Protein AF-A0A2E7QM57-F1 (afdb_monomer)

Foldseek 3Di:
DWQAFEDEPVRQGDFFKWKWWDDPRDIDIWTQHPRRITDDDDDFAKTWMWIDDPQWDIDTDIDGDDPPDDHDYHYTYGQAWDWAWPPNDDDPPDDIDTDIDHNDKDWDWDWDDDVDIHTDGTPGIDDPD

Radius of gyration: 19.81 Å; Cα contacts (8 Å, |Δi|>4): 267; chains: 1; bounding box: 44×32×59 Å

Solvent-accessible surface area (backbone atoms only — not comparable to full-atom values): 7620 Å² total; per-residue (Å²): 83,74,52,24,37,32,20,34,84,84,69,46,57,35,48,65,31,43,33,38,41,34,43,98,89,46,75,49,79,42,57,20,35,85,76,3,40,30,62,50,88,71,80,67,44,67,27,47,32,40,39,45,42,94,72,34,45,72,45,76,46,80,44,77,44,51,88,88,52,75,63,40,82,44,74,48,41,58,45,50,84,43,72,49,58,45,58,85,69,76,58,93,94,61,81,65,43,78,51,72,47,47,78,55,73,46,75,45,69,44,68,49,82,68,101,55,82,40,84,73,46,77,75,48,78,49,62,91,120

Nearest PDB structures (foldseek):
  2nsm-assembly1_A  TM=7.996E-01  e=2.571E-05  Homo sapiens
  5aq0-assembly1_A  TM=8.627E-01  e=2.879E-04  Homo sapiens
  1uwy-assembly1_A  TM=7.218E-01  e=3.978E-03  Homo sapiens
  6fwv-assembly2_B  TM=6.885E-01  e=1.137E-02  Bacillus anthracis
  8fia-assembly1_A-2  TM=6.982E-01  e=4.227E-02  Drosophila melanogaster

Secondary structure (DSSP, 8-state):
-EEEEEE-TTS-B-SS-EEEEEETTEEEEEE--TTSEEE----SEEEEEEEE-TTB--EEEEEEE-TTPPPEEEE--BSS-EEEEESS---TT---EEEEE-SS-EEEEEEEESSSEEEEEEEEEE---

pLDDT: mean 94.01, std 5.97, range [53.44, 98.75]

Sequence (129 aa):
MLIGYVSDEKYLALCDVALEFVRGGESVEVRSRATGAVHADLPPGDYSVALQKPGFGPKRVELTVTEGMEPYHFRLLSDSLLGYIWPKWVRAG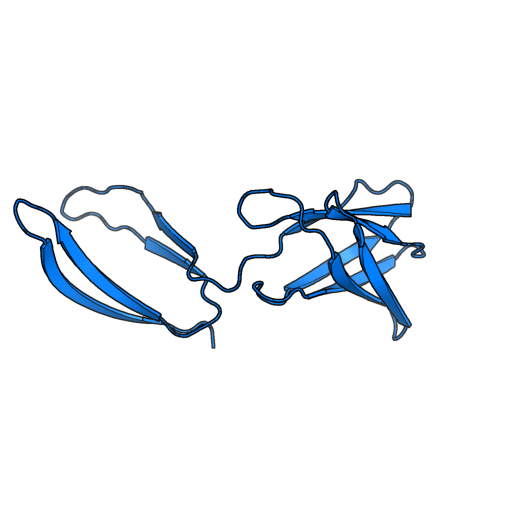ESAEFRLHSATRYKLELFRYGLKREFIRAVGWFDEH

Mean predicted aligned error: 5.42 Å

Structure (mmCIF, N/CA/C/O backbone):
data_AF-A0A2E7QM57-F1
#
_entry.id   AF-A0A2E7QM57-F1
#
loop_
_atom_site.group_PDB
_atom_site.id
_atom_site.type_symbol
_atom_site.label_atom_id
_atom_site.label_alt_id
_atom_site.label_comp_id
_atom_site.label_asym_id
_atom_site.label_entity_id
_atom_site.label_seq_id
_atom_site.pdbx_PDB_ins_code
_atom_site.Cartn_x
_atom_site.Cartn_y
_atom_site.Cartn_z
_atom_site.occupancy
_atom_site.B_iso_or_equiv
_atom_site.auth_seq_id
_atom_site.auth_comp_id
_atom_site.auth_asym_id
_atom_site.auth_atom_id
_atom_site.pdbx_PDB_model_num
ATOM 1 N N . MET A 1 1 ? 16.848 -2.790 -14.438 1.00 92.19 1 MET A N 1
ATOM 2 C CA . MET A 1 1 ? 17.245 -1.861 -13.352 1.00 92.19 1 MET A CA 1
ATOM 3 C C . MET A 1 1 ? 16.448 -2.155 -12.074 1.00 92.19 1 MET A C 1
ATOM 5 O O . MET A 1 1 ? 15.393 -2.769 -12.180 1.00 92.19 1 MET A O 1
ATOM 9 N N . LEU A 1 2 ? 16.941 -1.807 -10.875 1.00 97.00 2 LEU A N 1
ATOM 10 C CA . LEU A 1 2 ? 16.116 -1.799 -9.650 1.00 97.00 2 LEU A CA 1
ATOM 11 C C . LEU A 1 2 ? 15.288 -0.510 -9.650 1.00 97.00 2 LEU A C 1
ATOM 13 O O . LEU A 1 2 ? 15.869 0.566 -9.631 1.00 97.00 2 LEU A O 1
ATOM 17 N N . ILE A 1 3 ? 13.962 -0.626 -9.687 1.00 97.94 3 ILE A N 1
ATOM 18 C CA . ILE A 1 3 ? 13.056 0.533 -9.694 1.00 97.94 3 ILE A CA 1
ATOM 19 C C . ILE A 1 3 ? 12.662 0.925 -8.275 1.00 97.94 3 ILE A C 1
ATOM 21 O O . ILE A 1 3 ? 12.498 2.103 -7.980 1.00 97.94 3 ILE A O 1
ATOM 25 N N . GLY A 1 4 ? 12.486 -0.057 -7.391 1.00 97.94 4 GLY A N 1
ATOM 26 C CA . GLY A 1 4 ? 11.948 0.208 -6.069 1.00 97.94 4 GLY A CA 1
ATOM 27 C C . GLY A 1 4 ? 11.641 -1.033 -5.254 1.00 97.94 4 GLY A C 1
ATOM 28 O O . GLY A 1 4 ? 11.963 -2.157 -5.644 1.00 97.94 4 GLY A O 1
ATOM 29 N N . TYR A 1 5 ? 10.974 -0.807 -4.129 1.00 98.56 5 TYR A N 1
ATOM 30 C CA . TYR A 1 5 ? 10.480 -1.843 -3.228 1.00 98.56 5 TYR A CA 1
ATOM 31 C C . TYR A 1 5 ? 9.011 -1.597 -2.908 1.00 98.56 5 TYR A C 1
ATOM 33 O O . TYR A 1 5 ? 8.609 -0.451 -2.708 1.00 98.56 5 TYR A O 1
ATOM 41 N N . VAL A 1 6 ? 8.223 -2.667 -2.826 1.00 98.56 6 VAL A N 1
ATOM 42 C CA . VAL A 1 6 ? 6.832 -2.607 -2.370 1.00 98.56 6 VAL A CA 1
ATOM 43 C C . VAL A 1 6 ? 6.730 -3.072 -0.923 1.00 98.56 6 VAL A C 1
ATOM 45 O O . VAL A 1 6 ? 7.229 -4.146 -0.580 1.00 98.56 6 VAL A O 1
ATOM 48 N N . SER A 1 7 ? 6.049 -2.290 -0.086 1.00 98.19 7 SER A N 1
ATOM 49 C CA . SER A 1 7 ? 5.710 -2.668 1.285 1.00 98.19 7 SER A CA 1
ATOM 50 C C . SER A 1 7 ? 4.261 -2.361 1.647 1.00 98.19 7 SER A C 1
ATOM 52 O O . SER A 1 7 ? 3.602 -1.542 1.001 1.00 98.19 7 SER A O 1
ATOM 54 N N . ASP A 1 8 ? 3.805 -2.958 2.742 1.00 95.69 8 ASP A N 1
ATOM 55 C CA . ASP A 1 8 ? 2.531 -2.632 3.375 1.00 95.69 8 ASP A CA 1
ATOM 56 C C . ASP A 1 8 ? 2.599 -1.365 4.253 1.00 95.69 8 ASP A C 1
ATOM 58 O O . ASP A 1 8 ? 3.614 -0.651 4.325 1.00 95.69 8 ASP A O 1
ATOM 62 N N . GLU A 1 9 ? 1.504 -1.077 4.958 1.00 92.00 9 GLU A N 1
ATOM 63 C CA . GLU A 1 9 ? 1.412 -0.007 5.948 1.00 92.00 9 GLU A CA 1
ATOM 64 C C . GLU A 1 9 ? 2.406 -0.124 7.119 1.00 92.00 9 GLU A C 1
ATOM 66 O O . GLU A 1 9 ? 2.674 0.889 7.772 1.00 92.00 9 GLU A O 1
ATOM 71 N N . LYS A 1 10 ? 2.959 -1.310 7.379 1.00 92.62 10 LYS A N 1
ATOM 72 C CA . LYS A 1 10 ? 3.912 -1.612 8.458 1.00 92.62 10 LYS A CA 1
ATOM 73 C C . LYS A 1 10 ? 5.355 -1.692 7.960 1.00 92.62 10 LYS A C 1
ATOM 75 O O . LYS A 1 10 ? 6.228 -2.070 8.737 1.00 92.62 10 LYS A O 1
ATOM 80 N N . TYR A 1 11 ? 5.614 -1.297 6.711 1.00 94.88 11 TYR A N 1
ATOM 81 C CA . TYR A 1 11 ? 6.927 -1.389 6.064 1.00 94.88 11 TYR A CA 1
ATOM 82 C C . TYR A 1 11 ? 7.421 -2.833 5.879 1.00 94.88 11 TYR A C 1
ATOM 84 O O . TYR A 1 11 ? 8.619 -3.067 5.722 1.00 94.88 11 TYR A O 1
ATOM 92 N N . LEU A 1 12 ? 6.510 -3.809 5.856 1.00 97.00 12 LEU A N 1
ATOM 93 C CA . LEU A 1 12 ? 6.841 -5.192 5.534 1.00 97.00 12 LEU A CA 1
ATOM 94 C C . LEU A 1 12 ? 6.815 -5.389 4.022 1.00 97.00 12 LEU A C 1
ATOM 96 O O . LEU A 1 12 ? 5.873 -4.973 3.349 1.00 97.00 12 LEU A O 1
ATOM 100 N N . ALA A 1 13 ? 7.860 -6.019 3.490 1.00 98.19 13 ALA A N 1
ATOM 101 C CA . ALA A 1 13 ? 7.994 -6.276 2.065 1.00 98.19 13 ALA A CA 1
ATOM 102 C C . ALA A 1 13 ? 6.841 -7.135 1.524 1.00 98.19 13 ALA A C 1
ATOM 104 O O . ALA A 1 13 ? 6.493 -8.166 2.104 1.00 98.19 13 ALA A O 1
ATOM 105 N N . LEU A 1 14 ? 6.292 -6.738 0.374 1.00 98.56 14 LEU A N 1
ATOM 106 C CA . LEU A 1 14 ? 5.212 -7.459 -0.293 1.00 98.56 14 LEU A CA 1
ATOM 107 C C . LEU A 1 14 ? 5.725 -8.180 -1.538 1.00 98.56 14 LEU A C 1
ATOM 109 O O . LEU A 1 14 ? 6.094 -7.553 -2.529 1.00 98.56 14 LEU A O 1
ATOM 113 N N . CYS A 1 15 ? 5.708 -9.510 -1.487 1.00 98.44 15 CYS A N 1
ATOM 114 C CA . CYS A 1 15 ? 5.992 -10.385 -2.622 1.00 98.44 15 CYS A CA 1
ATOM 115 C C . CYS A 1 15 ? 4.787 -10.479 -3.563 1.00 98.44 15 CYS A C 1
ATOM 117 O O . CYS A 1 15 ? 3.644 -10.458 -3.098 1.00 98.44 15 CYS A O 1
ATOM 119 N N . ASP A 1 16 ? 5.037 -10.658 -4.861 1.00 98.38 16 ASP A N 1
ATOM 120 C CA . ASP A 1 16 ? 4.019 -10.941 -5.875 1.00 98.38 16 ASP A CA 1
ATOM 121 C C . ASP A 1 16 ? 2.895 -9.890 -5.901 1.00 98.38 16 ASP A C 1
ATOM 123 O O . ASP A 1 16 ? 1.700 -10.192 -5.861 1.00 98.38 16 ASP A O 1
ATOM 127 N N . VAL A 1 17 ? 3.297 -8.622 -5.860 1.00 98.69 17 VAL A N 1
ATOM 128 C CA . VAL A 1 17 ? 2.448 -7.481 -6.210 1.00 98.69 17 VAL A CA 1
ATOM 129 C C . VAL A 1 17 ? 2.564 -7.306 -7.714 1.00 98.69 17 VAL A C 1
ATOM 131 O O . VAL A 1 17 ? 3.685 -7.246 -8.215 1.00 98.69 17 VAL A O 1
ATOM 134 N N . ALA A 1 18 ? 1.441 -7.233 -8.423 1.00 98.56 18 ALA A N 1
ATOM 135 C CA . ALA A 1 18 ? 1.425 -6.873 -9.834 1.00 98.56 18 ALA A CA 1
ATOM 136 C C . ALA A 1 18 ? 1.599 -5.357 -9.965 1.00 98.56 18 ALA A C 1
ATOM 138 O O . ALA A 1 18 ? 0.910 -4.593 -9.284 1.00 98.56 18 ALA A O 1
ATOM 139 N N . LEU A 1 19 ? 2.525 -4.935 -10.820 1.00 98.56 19 LEU A N 1
ATOM 140 C CA . LEU A 1 19 ? 2.758 -3.546 -11.176 1.00 98.56 19 LEU A CA 1
ATOM 141 C C . LEU A 1 19 ? 2.625 -3.381 -12.685 1.00 98.56 19 LEU A C 1
ATOM 143 O O . LEU A 1 19 ? 3.122 -4.207 -13.448 1.00 98.56 19 LEU A O 1
ATOM 147 N N . GLU A 1 20 ? 2.008 -2.284 -13.096 1.00 98.31 20 GLU A N 1
ATOM 148 C CA . GLU A 1 20 ? 1.897 -1.887 -14.494 1.00 98.31 20 GLU A CA 1
ATOM 149 C C . GLU A 1 20 ? 2.450 -0.469 -14.652 1.00 98.31 20 GLU A C 1
ATOM 151 O O . GLU A 1 20 ? 1.914 0.471 -14.064 1.00 98.31 20 GLU A O 1
ATOM 156 N N . PHE A 1 21 ? 3.537 -0.323 -15.411 1.00 98.31 21 PHE A N 1
ATOM 157 C CA . PHE A 1 21 ? 4.161 0.964 -15.720 1.00 98.31 21 PHE A CA 1
ATOM 158 C C . PHE A 1 21 ? 3.664 1.448 -17.080 1.00 98.31 21 PHE A C 1
ATOM 160 O O . PHE A 1 21 ? 3.988 0.838 -18.099 1.00 98.31 21 PHE A O 1
ATOM 167 N N . VAL A 1 22 ? 2.910 2.547 -17.102 1.00 98.12 22 VAL A N 1
ATOM 168 C CA . VAL A 1 22 ? 2.294 3.081 -18.323 1.00 98.12 22 VAL A CA 1
ATOM 169 C C . VAL A 1 22 ? 2.937 4.403 -18.720 1.00 98.12 22 VAL A C 1
ATOM 171 O O . VAL A 1 22 ? 2.977 5.341 -17.921 1.00 98.12 22 VAL A O 1
ATOM 174 N N . ARG A 1 23 ? 3.386 4.500 -19.975 1.00 96.06 23 ARG A N 1
ATOM 175 C CA . ARG A 1 23 ? 3.915 5.734 -20.575 1.00 96.06 23 ARG A CA 1
ATOM 176 C C . ARG A 1 23 ? 3.542 5.807 -22.048 1.00 96.06 23 ARG A C 1
ATOM 178 O O . ARG A 1 23 ? 3.872 4.915 -22.817 1.00 96.06 23 ARG A O 1
ATOM 185 N N . GLY A 1 24 ? 2.895 6.897 -22.463 1.00 87.62 24 GLY A N 1
ATOM 186 C CA . GLY A 1 24 ? 2.655 7.177 -23.886 1.00 87.62 24 GLY A CA 1
ATOM 187 C C . GLY A 1 24 ? 1.874 6.090 -24.642 1.00 87.62 24 GLY A C 1
ATOM 188 O O . GLY A 1 24 ? 2.061 5.947 -25.843 1.00 87.62 24 GLY A O 1
ATOM 189 N N . GLY A 1 25 ? 1.026 5.318 -23.952 1.00 87.00 25 GLY A N 1
ATOM 190 C CA . GLY A 1 25 ? 0.275 4.194 -24.529 1.00 87.00 25 GLY A CA 1
ATOM 191 C C . GLY A 1 25 ? 1.010 2.848 -24.511 1.00 87.00 25 GLY A C 1
ATOM 192 O O . GLY A 1 25 ? 0.393 1.829 -24.810 1.00 87.00 25 GLY A O 1
ATOM 193 N N . GLU A 1 26 ? 2.284 2.819 -24.120 1.00 92.56 26 GLU A N 1
ATOM 194 C CA . GLU A 1 26 ? 3.020 1.589 -23.822 1.00 92.56 26 GLU A CA 1
ATOM 195 C C . GLU A 1 26 ? 2.784 1.179 -22.365 1.00 92.56 26 GLU A C 1
ATOM 197 O O . GLU A 1 26 ? 2.659 2.034 -21.483 1.00 92.56 26 GLU A O 1
ATOM 202 N N . SER A 1 27 ? 2.740 -0.130 -22.119 1.00 95.88 27 SER A N 1
ATOM 203 C CA . SER A 1 27 ? 2.588 -0.711 -20.788 1.00 95.88 27 SER A CA 1
ATOM 204 C C . SER A 1 27 ? 3.624 -1.810 -20.569 1.00 95.88 27 SER A C 1
ATOM 206 O O . SER A 1 27 ? 3.848 -2.648 -21.447 1.00 95.88 27 SER A O 1
ATOM 208 N N . VAL A 1 28 ? 4.261 -1.795 -19.398 1.00 97.81 28 VAL A N 1
ATOM 209 C CA . VAL A 1 28 ? 5.213 -2.819 -18.958 1.00 97.81 28 VAL A CA 1
ATOM 210 C C . VAL A 1 28 ? 4.723 -3.422 -17.644 1.00 97.81 28 VAL A C 1
ATOM 212 O O . VAL A 1 28 ? 4.666 -2.737 -16.620 1.00 97.81 28 VAL A O 1
ATOM 215 N N . GLU A 1 29 ? 4.396 -4.716 -17.665 1.00 98.06 29 GLU A N 1
ATOM 216 C CA . GLU A 1 29 ? 4.007 -5.480 -16.474 1.00 98.06 29 GLU A CA 1
ATOM 217 C C . GLU A 1 29 ? 5.240 -6.035 -15.747 1.00 98.06 29 GLU A C 1
ATOM 219 O O . GLU A 1 29 ? 6.131 -6.632 -16.358 1.00 98.06 29 GLU A O 1
ATOM 224 N N . VAL A 1 30 ? 5.273 -5.886 -14.420 1.00 98.06 30 VAL A N 1
ATOM 225 C CA . VAL A 1 30 ? 6.301 -6.460 -13.541 1.00 98.06 30 VAL A CA 1
ATOM 226 C C . VAL A 1 30 ? 5.668 -6.957 -12.245 1.00 98.06 30 VAL A C 1
ATOM 228 O O . VAL A 1 30 ? 4.688 -6.399 -11.763 1.00 98.06 30 VAL A O 1
ATOM 231 N N . ARG A 1 31 ? 6.262 -7.983 -11.627 1.00 98.62 31 ARG A N 1
ATOM 232 C CA . ARG A 1 31 ? 5.897 -8.436 -10.277 1.00 98.62 31 ARG A CA 1
ATOM 233 C C . ARG A 1 31 ? 7.006 -8.187 -9.268 1.00 98.62 31 ARG A C 1
ATOM 235 O O . ARG A 1 31 ? 8.188 -8.367 -9.576 1.00 98.62 31 ARG A O 1
ATOM 242 N N . SER A 1 32 ? 6.631 -7.792 -8.052 1.00 98.75 32 SER A N 1
ATOM 243 C CA . SER A 1 32 ? 7.591 -7.679 -6.952 1.00 98.75 32 SER A CA 1
ATOM 244 C C . SER A 1 32 ? 8.122 -9.058 -6.539 1.00 98.75 32 SER A C 1
ATOM 246 O O . SER A 1 32 ? 7.402 -10.05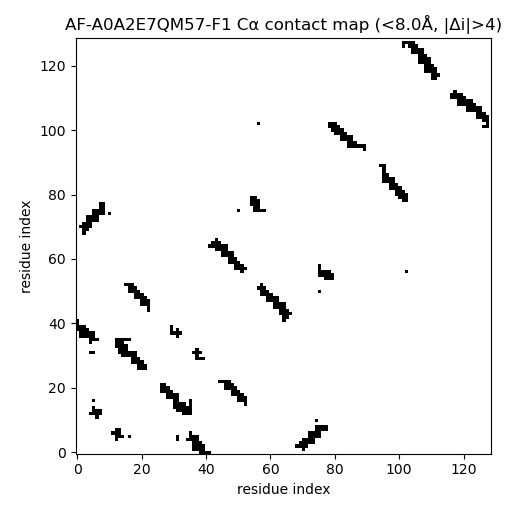8 -6.505 1.00 98.75 32 SER A O 1
ATOM 248 N N . ARG A 1 33 ? 9.414 -9.122 -6.217 1.00 98.56 33 ARG A N 1
ATOM 249 C CA . ARG A 1 33 ? 10.096 -10.348 -5.773 1.00 98.56 33 ARG A CA 1
ATOM 250 C C . ARG A 1 33 ? 9.804 -10.646 -4.299 1.00 98.56 33 ARG A C 1
ATOM 252 O O . ARG A 1 33 ? 9.200 -9.837 -3.605 1.00 98.56 33 ARG A O 1
ATOM 259 N N . ALA A 1 34 ? 10.321 -11.766 -3.786 1.00 97.69 34 ALA A N 1
ATOM 260 C CA . ALA A 1 34 ? 10.181 -12.172 -2.380 1.00 97.69 34 ALA A CA 1
ATOM 261 C C . ALA A 1 34 ? 10.581 -11.088 -1.359 1.00 97.69 34 ALA A C 1
ATOM 263 O O . ALA A 1 34 ? 10.009 -11.015 -0.279 1.00 97.69 34 ALA A O 1
ATOM 264 N N . THR A 1 35 ? 11.533 -10.223 -1.714 1.00 97.88 35 THR A N 1
ATOM 265 C CA . THR A 1 35 ? 12.007 -9.098 -0.892 1.00 97.88 35 THR A CA 1
ATOM 266 C C . THR A 1 35 ? 11.204 -7.808 -1.090 1.00 97.88 35 THR A C 1
ATOM 268 O O . THR A 1 35 ? 11.602 -6.756 -0.599 1.00 97.88 35 THR A O 1
ATOM 271 N N . GLY A 1 36 ? 10.120 -7.845 -1.866 1.00 98.38 36 GLY A N 1
ATOM 272 C CA . GLY A 1 36 ? 9.388 -6.663 -2.319 1.00 98.38 36 GLY A CA 1
ATOM 273 C C . GLY A 1 36 ? 10.069 -5.900 -3.458 1.00 98.38 36 GLY A C 1
ATOM 274 O O . GLY A 1 36 ? 9.483 -4.953 -3.972 1.00 98.38 36 GLY A O 1
ATOM 275 N N . ALA A 1 37 ? 11.275 -6.296 -3.880 1.00 98.56 37 ALA A N 1
ATOM 276 C CA . ALA A 1 37 ? 12.026 -5.604 -4.926 1.00 98.56 37 ALA A CA 1
ATOM 277 C C . ALA A 1 37 ? 11.320 -5.665 -6.288 1.00 98.56 37 ALA A C 1
ATOM 279 O O . ALA A 1 37 ? 10.890 -6.735 -6.727 1.00 98.56 37 ALA A O 1
ATOM 280 N N . VAL A 1 38 ? 11.270 -4.530 -6.980 1.00 98.56 38 VAL A N 1
ATOM 281 C CA . VAL A 1 38 ? 10.711 -4.370 -8.326 1.00 98.56 38 VAL A CA 1
ATOM 282 C C . VAL A 1 38 ? 11.852 -4.075 -9.285 1.00 98.56 38 VAL A C 1
ATOM 284 O O . VAL A 1 38 ? 12.523 -3.047 -9.176 1.00 98.56 38 VAL A O 1
ATOM 287 N N . HIS A 1 39 ? 12.072 -4.981 -10.233 1.00 97.81 39 HIS A N 1
ATOM 288 C CA . HIS A 1 39 ? 13.070 -4.806 -11.279 1.00 97.81 39 HIS A CA 1
ATOM 289 C C . HIS A 1 39 ? 12.387 -4.724 -12.633 1.00 97.81 39 HIS A C 1
ATOM 291 O O . HIS A 1 39 ? 11.674 -5.647 -13.012 1.00 97.81 39 HIS A O 1
ATOM 297 N N . ALA A 1 40 ? 12.660 -3.649 -13.360 1.00 96.31 40 ALA A N 1
ATOM 298 C CA . ALA A 1 40 ? 12.141 -3.415 -14.697 1.00 96.31 40 ALA A CA 1
ATOM 299 C C . ALA A 1 40 ? 13.243 -2.798 -15.561 1.00 96.31 40 ALA A C 1
ATOM 301 O O . ALA A 1 40 ? 14.169 -2.164 -15.038 1.00 96.31 40 ALA A O 1
ATOM 302 N N . ASP A 1 41 ? 13.166 -3.014 -16.867 1.00 94.88 41 ASP A N 1
ATOM 303 C CA . ASP A 1 41 ? 13.958 -2.269 -17.837 1.00 94.88 41 ASP A CA 1
ATOM 304 C C . ASP A 1 41 ? 13.041 -1.222 -18.470 1.00 94.88 41 ASP A C 1
ATOM 306 O O . ASP A 1 41 ? 12.184 -1.548 -19.286 1.00 94.88 41 ASP A O 1
ATOM 310 N N . LEU A 1 42 ? 13.133 0.010 -17.972 1.00 95.19 42 LEU A N 1
ATOM 311 C CA . LEU A 1 42 ? 12.261 1.118 -18.344 1.00 95.19 42 LEU A CA 1
ATOM 312 C C . LEU A 1 42 ? 13.138 2.249 -18.870 1.00 95.19 42 LEU A C 1
ATOM 314 O O . LEU A 1 42 ? 14.018 2.711 -18.136 1.00 95.19 42 LEU A O 1
ATOM 318 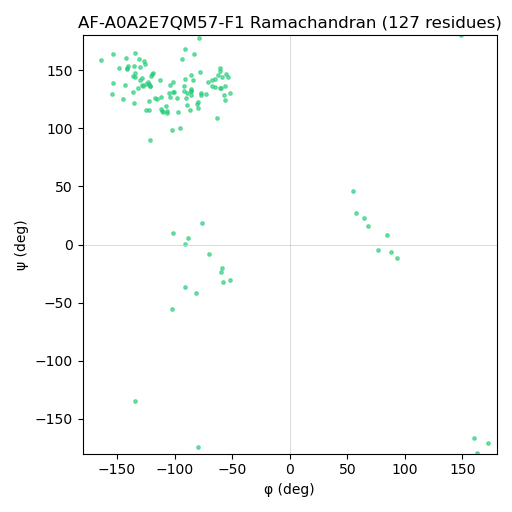N N . PRO A 1 43 ? 12.910 2.734 -20.101 1.00 94.69 43 PRO A N 1
ATOM 319 C CA . PRO A 1 43 ? 13.584 3.933 -20.565 1.00 94.69 43 PRO A CA 1
ATOM 320 C C . PRO A 1 43 ? 13.223 5.128 -19.667 1.00 94.69 43 PRO A C 1
ATOM 322 O O . PRO A 1 43 ? 12.091 5.180 -19.168 1.00 94.69 43 PRO A O 1
ATOM 325 N N . PRO A 1 44 ? 14.121 6.115 -19.496 1.00 95.69 44 PRO A N 1
ATOM 326 C CA . PRO A 1 44 ? 13.819 7.313 -18.724 1.00 95.69 44 PRO A CA 1
ATOM 327 C C . PRO A 1 44 ? 12.539 8.017 -19.195 1.00 95.69 44 PRO A C 1
ATOM 329 O O . PRO A 1 44 ? 12.234 8.040 -20.392 1.00 95.69 44 PRO A O 1
ATOM 332 N N . GLY A 1 45 ? 11.783 8.583 -18.259 1.00 96.06 45 GLY A N 1
ATOM 333 C CA . GLY A 1 45 ? 10.540 9.305 -18.528 1.00 96.06 45 GLY A CA 1
ATOM 334 C C . GLY A 1 45 ? 9.526 9.200 -17.394 1.00 96.06 45 GLY A C 1
ATOM 335 O O . GLY A 1 45 ? 9.775 8.545 -16.385 1.00 96.06 45 GLY A O 1
ATOM 336 N N . ASP A 1 46 ? 8.377 9.839 -17.584 1.00 97.62 46 ASP A N 1
ATOM 337 C CA . ASP A 1 46 ? 7.283 9.844 -16.615 1.00 97.62 46 ASP A CA 1
ATOM 338 C C . ASP A 1 46 ? 6.337 8.665 -16.850 1.00 97.62 46 ASP A C 1
ATOM 340 O O . ASP A 1 46 ? 5.892 8.422 -17.975 1.00 97.62 46 ASP A O 1
ATOM 344 N N . TYR A 1 47 ? 6.036 7.937 -15.779 1.00 98.12 47 TYR A N 1
ATOM 345 C CA . TYR A 1 47 ? 5.172 6.765 -15.783 1.00 98.12 47 TYR A CA 1
ATOM 346 C C . TYR A 1 47 ? 4.035 6.933 -14.785 1.00 98.12 47 TYR A C 1
ATOM 348 O O . TYR A 1 47 ? 4.262 7.297 -13.630 1.00 98.12 47 TYR A O 1
ATOM 356 N N . SER A 1 48 ? 2.839 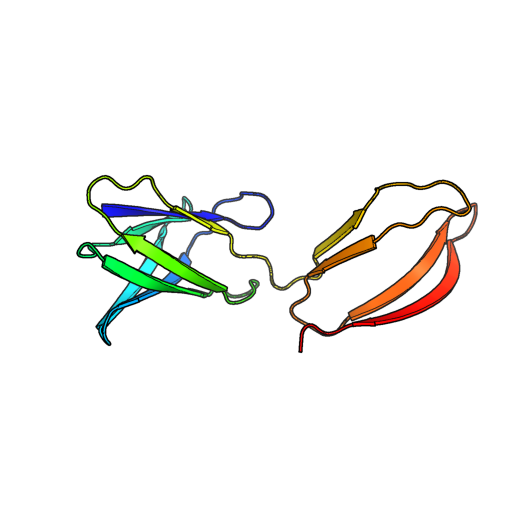6.523 -15.201 1.00 98.06 48 SER A N 1
ATOM 357 C CA . SER A 1 48 ? 1.765 6.208 -14.267 1.00 98.06 48 SER A CA 1
ATOM 358 C C . SER A 1 48 ? 1.878 4.733 -13.899 1.00 98.06 48 SER A C 1
ATOM 360 O O . SER A 1 48 ? 1.853 3.863 -14.771 1.00 98.06 48 SER A O 1
ATOM 362 N N . VAL A 1 49 ? 2.054 4.443 -12.613 1.00 98.38 49 VAL A N 1
ATOM 363 C CA . VAL A 1 49 ? 2.306 3.091 -12.108 1.00 98.38 49 VAL A CA 1
ATOM 364 C C . VAL A 1 49 ? 1.095 2.608 -11.332 1.00 98.38 49 VAL A C 1
ATOM 366 O O . VAL A 1 49 ? 0.776 3.156 -10.274 1.00 98.38 49 VAL A O 1
ATOM 369 N N . ALA A 1 50 ? 0.423 1.578 -11.838 1.00 98.19 50 ALA A N 1
ATOM 370 C CA . ALA A 1 50 ? -0.639 0.891 -11.115 1.00 98.19 50 ALA A CA 1
ATOM 371 C C . ALA A 1 50 ? -0.064 -0.278 -10.307 1.00 98.19 50 ALA A C 1
ATOM 373 O O . ALA A 1 50 ? 0.841 -0.967 -10.768 1.00 98.19 50 ALA A O 1
ATOM 374 N N . LEU A 1 51 ? -0.593 -0.506 -9.106 1.00 98.31 51 LEU A N 1
ATOM 375 C CA . LEU A 1 51 ? -0.238 -1.620 -8.235 1.00 98.31 51 LEU A CA 1
ATOM 376 C C . LEU A 1 51 ? -1.497 -2.367 -7.808 1.00 98.31 51 LEU A C 1
ATOM 378 O O . LEU A 1 51 ? -2.488 -1.746 -7.406 1.00 98.31 51 LEU A O 1
ATOM 382 N N . GLN A 1 52 ? -1.431 -3.695 -7.842 1.00 97.31 52 GLN A N 1
ATOM 383 C CA . GLN A 1 52 ? -2.521 -4.567 -7.427 1.00 97.31 52 GLN A CA 1
ATOM 384 C C . GLN A 1 52 ? -1.987 -5.810 -6.713 1.00 97.31 52 GLN A C 1
ATOM 386 O O . GLN A 1 52 ?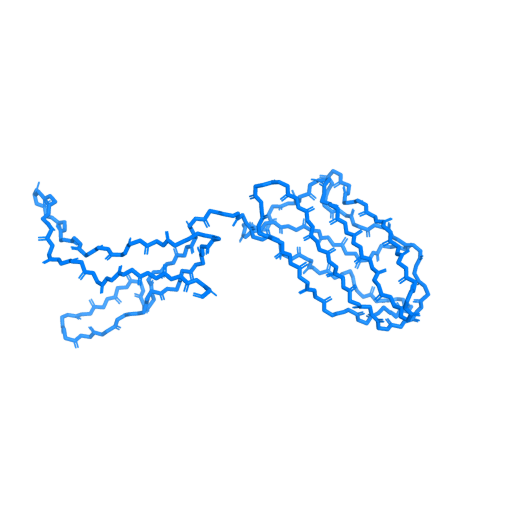 -1.013 -6.437 -7.137 1.00 97.31 52 GLN A O 1
ATOM 391 N N . LYS A 1 53 ? -2.653 -6.170 -5.615 1.00 97.50 53 LYS A N 1
ATOM 392 C CA . LYS A 1 53 ? -2.493 -7.456 -4.941 1.00 97.50 53 LYS A CA 1
ATOM 393 C C . LYS A 1 53 ? -3.791 -7.802 -4.197 1.00 97.50 53 LYS A C 1
ATOM 395 O O . LYS A 1 53 ? -4.354 -6.909 -3.573 1.00 97.50 53 LYS A O 1
ATOM 400 N N . PRO A 1 54 ? -4.275 -9.058 -4.209 1.00 95.69 54 PRO A N 1
ATOM 401 C CA . PRO A 1 54 ? -5.407 -9.460 -3.370 1.00 95.69 54 PRO A CA 1
ATOM 402 C C . PRO A 1 54 ? -5.153 -9.191 -1.877 1.00 95.69 54 PRO A C 1
ATOM 404 O O . PRO A 1 54 ? -4.063 -9.491 -1.386 1.00 95.69 54 PRO A O 1
ATOM 407 N N . GLY A 1 55 ? -6.153 -8.660 -1.163 1.00 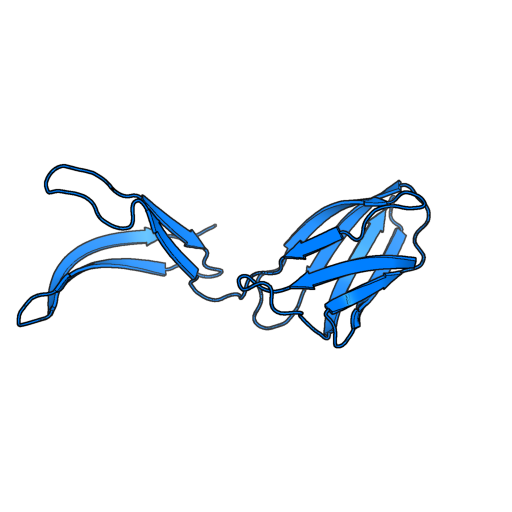93.50 55 GLY A N 1
ATOM 408 C CA . GLY A 1 55 ? -6.033 -8.241 0.244 1.00 93.50 55 GLY A CA 1
ATOM 409 C C . GLY A 1 55 ? -5.461 -6.831 0.435 1.00 93.50 55 GLY A C 1
ATOM 410 O O . GLY A 1 55 ? -5.126 -6.441 1.553 1.00 93.50 55 GLY A O 1
ATOM 411 N N . PHE A 1 56 ? -5.292 -6.080 -0.656 1.00 93.94 56 PHE A N 1
ATOM 412 C CA . PHE A 1 56 ? -4.754 -4.727 -0.657 1.00 93.94 56 PHE A CA 1
ATOM 413 C C . PHE A 1 56 ? -5.573 -3.816 -1.572 1.00 93.94 56 PHE A C 1
ATOM 415 O O . PHE A 1 56 ? -6.043 -4.237 -2.632 1.00 93.94 56 PHE A O 1
ATOM 422 N N . GLY A 1 57 ? -5.709 -2.549 -1.178 1.00 90.38 57 GLY A N 1
ATOM 423 C CA . GLY A 1 57 ? -6.361 -1.536 -2.001 1.00 90.38 57 GLY A CA 1
ATOM 424 C C . GLY A 1 57 ? -5.531 -1.235 -3.256 1.00 90.38 57 GLY A C 1
ATOM 425 O O . GLY A 1 57 ? -4.306 -1.106 -3.150 1.00 90.38 57 GLY A O 1
ATOM 426 N N . PRO A 1 58 ? -6.148 -1.116 -4.449 1.00 90.62 58 PRO A N 1
ATOM 427 C CA . PRO A 1 58 ? -5.420 -0.750 -5.656 1.00 90.62 58 PRO A CA 1
ATOM 428 C C . PRO A 1 58 ? -4.818 0.646 -5.502 1.00 90.62 58 PRO A C 1
ATOM 430 O O . PRO A 1 58 ? -5.410 1.535 -4.887 1.00 90.62 58 PRO A O 1
ATOM 433 N N . LYS A 1 59 ? -3.642 0.860 -6.089 1.00 93.38 59 LYS A N 1
ATOM 434 C CA . LYS A 1 59 ? -2.956 2.151 -6.011 1.00 93.38 59 LYS A CA 1
ATOM 435 C C . LYS A 1 59 ? -2.437 2.579 -7.368 1.00 93.38 59 LYS A C 1
ATOM 437 O O . LYS A 1 59 ? -1.953 1.752 -8.133 1.00 93.38 59 LYS A O 1
ATOM 442 N N . ARG A 1 60 ? -2.482 3.884 -7.626 1.00 96.62 60 ARG A N 1
ATOM 443 C CA . ARG A 1 60 ? -1.787 4.524 -8.741 1.00 96.62 60 ARG A CA 1
ATOM 444 C C . ARG A 1 60 ? -0.835 5.588 -8.209 1.00 96.62 60 ARG A C 1
ATOM 446 O O . ARG A 1 60 ? -1.194 6.318 -7.284 1.00 96.62 60 ARG A O 1
ATOM 453 N N . VAL A 1 61 ? 0.378 5.639 -8.747 1.00 97.31 61 VAL A N 1
ATOM 454 C CA . VAL A 1 61 ? 1.379 6.666 -8.427 1.00 97.31 61 VAL A CA 1
ATOM 455 C C . VAL A 1 61 ? 2.018 7.183 -9.706 1.00 97.31 61 VAL A C 1
ATOM 457 O O . VAL A 1 61 ? 2.188 6.424 -10.652 1.00 97.31 61 VAL A O 1
ATOM 460 N N . GLU A 1 62 ? 2.403 8.453 -9.715 1.00 97.75 62 GLU A N 1
ATOM 461 C CA . GLU A 1 62 ? 3.223 9.022 -10.784 1.00 97.75 62 GLU A CA 1
ATOM 462 C C . GLU A 1 62 ? 4.702 8.893 -10.400 1.00 97.75 62 GLU A C 1
ATOM 464 O O . GLU A 1 62 ? 5.087 9.201 -9.266 1.00 97.75 62 GLU A O 1
ATOM 469 N N . LEU A 1 63 ? 5.517 8.398 -11.330 1.00 97.50 63 LEU A N 1
ATOM 470 C CA . LEU A 1 63 ? 6.935 8.120 -11.135 1.00 97.50 63 LEU A CA 1
ATOM 471 C C . LEU A 1 63 ? 7.744 8.629 -12.326 1.00 97.50 63 LEU A C 1
ATOM 473 O O . LEU A 1 63 ? 7.578 8.145 -13.442 1.00 97.50 63 LEU A O 1
ATOM 477 N N . THR A 1 64 ? 8.696 9.519 -12.073 1.00 97.31 64 THR A N 1
ATOM 478 C CA . THR A 1 64 ? 9.727 9.867 -13.054 1.00 97.31 64 THR A CA 1
ATOM 479 C C . THR A 1 64 ? 10.889 8.887 -12.926 1.00 97.31 64 THR A C 1
ATOM 481 O O . THR A 1 64 ? 11.564 8.839 -11.897 1.00 97.31 64 THR A O 1
ATOM 484 N N . VAL A 1 65 ? 11.126 8.098 -13.971 1.00 96.88 65 VAL A N 1
ATOM 485 C CA . VAL A 1 65 ? 12.270 7.189 -14.077 1.00 96.88 65 VAL A CA 1
ATOM 486 C C . VAL A 1 65 ? 13.433 7.934 -14.722 1.00 96.88 65 VAL A C 1
ATOM 488 O O . VAL A 1 65 ? 13.305 8.471 -15.822 1.00 96.88 65 VAL A O 1
ATOM 491 N N . THR A 1 66 ? 14.587 7.937 -14.061 1.00 95.56 66 THR A N 1
ATOM 492 C CA . THR A 1 66 ? 15.844 8.485 -14.588 1.00 95.56 66 THR A CA 1
ATOM 493 C C . THR A 1 66 ? 16.977 7.485 -14.404 1.00 95.56 66 THR A C 1
ATOM 495 O O . THR A 1 66 ? 16.909 6.592 -13.557 1.00 95.56 66 THR A O 1
ATOM 498 N N . GLU A 1 67 ? 18.050 7.642 -15.176 1.00 92.19 67 GLU A N 1
ATOM 499 C CA . GLU A 1 67 ? 19.280 6.891 -14.929 1.00 92.19 67 GLU A CA 1
ATOM 500 C C . GLU A 1 67 ? 19.825 7.218 -13.529 1.00 92.19 67 GLU A C 1
ATOM 502 O O . GLU A 1 67 ? 19.829 8.376 -13.109 1.00 92.19 67 GLU A O 1
ATOM 507 N N . GLY A 1 68 ? 20.229 6.188 -12.782 1.00 89.38 68 GLY A N 1
ATOM 508 C CA . GLY A 1 68 ? 20.757 6.343 -11.424 1.00 89.38 68 GLY A CA 1
ATOM 509 C C . GLY A 1 68 ? 19.739 6.803 -10.374 1.00 89.38 68 GLY A C 1
ATOM 510 O O . GLY A 1 68 ? 20.157 7.257 -9.313 1.00 89.38 68 GLY A O 1
ATOM 511 N N . MET A 1 69 ? 18.429 6.715 -10.646 1.00 94.12 69 MET A N 1
ATOM 512 C CA . MET A 1 69 ? 17.414 7.060 -9.649 1.00 94.12 69 MET A CA 1
ATOM 513 C C . MET A 1 69 ? 17.553 6.209 -8.381 1.00 94.12 69 MET A C 1
ATOM 515 O O . MET A 1 69 ? 17.836 5.010 -8.444 1.00 94.12 69 MET A O 1
ATOM 519 N N . GLU A 1 70 ? 17.284 6.822 -7.230 1.00 96.62 70 GLU A N 1
ATOM 520 C CA . GLU A 1 70 ? 17.129 6.069 -5.991 1.00 96.62 70 GLU A CA 1
ATOM 521 C C . GLU A 1 70 ? 15.900 5.149 -6.083 1.00 96.62 70 GLU A C 1
ATOM 523 O O . GLU A 1 70 ? 14.874 5.553 -6.647 1.00 96.62 70 GLU A O 1
ATOM 528 N N . PRO A 1 71 ? 15.957 3.924 -5.526 1.00 97.38 71 PRO A N 1
ATOM 529 C CA . PRO A 1 71 ? 14.822 3.012 -5.545 1.00 97.38 71 PRO A CA 1
ATOM 530 C C . PRO A 1 71 ? 13.576 3.640 -4.908 1.00 97.38 71 PRO A C 1
ATOM 532 O O . PRO A 1 71 ? 13.583 4.043 -3.744 1.00 97.38 71 PRO A O 1
ATOM 535 N N . TYR A 1 72 ? 12.474 3.675 -5.652 1.00 98.00 72 TYR A N 1
ATOM 536 C CA . TYR A 1 72 ? 11.209 4.219 -5.176 1.00 98.00 72 TYR A CA 1
ATOM 537 C C . TYR A 1 72 ? 10.564 3.308 -4.123 1.00 98.00 72 TYR A C 1
ATOM 539 O O . TYR A 1 72 ? 10.539 2.081 -4.256 1.00 98.00 72 TYR A O 1
ATOM 547 N N . HIS A 1 73 ? 9.984 3.899 -3.078 1.00 97.94 73 HIS A N 1
ATOM 548 C CA . HIS A 1 73 ? 9.245 3.148 -2.066 1.00 97.94 73 HIS A CA 1
ATOM 549 C C . HIS A 1 73 ? 7.744 3.139 -2.368 1.00 97.94 73 HIS A C 1
ATOM 551 O O . HIS A 1 73 ? 7.006 4.078 -2.062 1.00 97.94 73 HIS A O 1
AT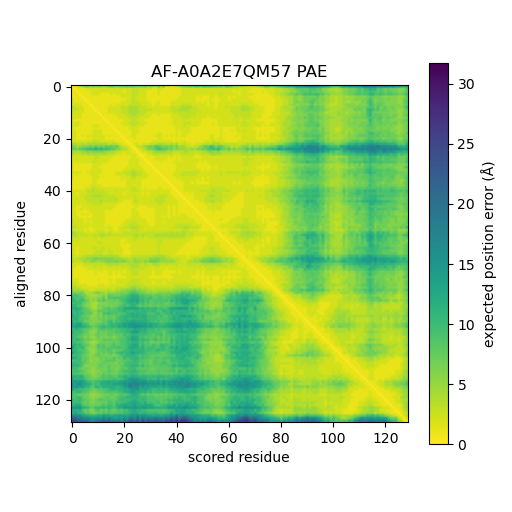OM 557 N N . PHE A 1 74 ? 7.269 2.040 -2.949 1.00 98.00 74 PHE A N 1
ATOM 558 C CA . PHE A 1 74 ? 5.848 1.817 -3.168 1.00 98.00 74 PHE A CA 1
ATOM 559 C C . PHE A 1 74 ? 5.191 1.307 -1.885 1.00 98.00 74 PHE A C 1
ATOM 561 O O . PHE A 1 74 ? 5.523 0.242 -1.372 1.00 98.00 74 PHE A O 1
ATOM 568 N N . ARG A 1 75 ? 4.201 2.047 -1.384 1.00 96.00 75 ARG A N 1
ATOM 569 C CA . ARG A 1 75 ? 3.386 1.627 -0.238 1.00 96.00 75 ARG A CA 1
ATOM 570 C C . ARG A 1 75 ? 1.991 1.218 -0.690 1.00 96.00 75 ARG A C 1
ATOM 572 O O . ARG A 1 75 ? 1.257 2.087 -1.166 1.00 96.00 75 ARG A O 1
ATOM 579 N N . LEU A 1 76 ? 1.647 -0.056 -0.537 1.00 95.19 76 LEU A N 1
ATOM 580 C CA . LEU A 1 76 ? 0.350 -0.629 -0.895 1.00 95.19 76 LEU A CA 1
ATOM 581 C C . LEU A 1 76 ? -0.382 -1.019 0.394 1.00 95.19 76 LEU A C 1
ATOM 583 O O . LEU A 1 76 ? 0.114 -1.851 1.143 1.00 95.19 76 LEU A O 1
ATOM 587 N N . LEU A 1 77 ? -1.508 -0.374 0.692 1.00 92.25 77 LEU A N 1
ATOM 588 C CA . LEU A 1 77 ? -2.205 -0.552 1.971 1.00 92.25 77 LEU A CA 1
ATOM 589 C C . LEU A 1 77 ? -3.121 -1.772 1.915 1.00 92.25 77 LEU A C 1
ATOM 591 O O . LEU A 1 77 ? -3.747 -2.011 0.878 1.00 92.25 77 LEU A O 1
ATOM 595 N N . SER A 1 78 ? -3.200 -2.533 3.010 1.00 91.88 78 SER A N 1
ATOM 596 C CA . SER A 1 78 ? -4.198 -3.600 3.120 1.00 91.88 78 SER A CA 1
ATOM 597 C C . SER A 1 78 ? -5.609 -3.042 2.898 1.00 91.88 78 SER A C 1
ATOM 599 O O . SER A 1 78 ? -5.897 -1.902 3.260 1.00 91.88 78 SER A O 1
ATOM 601 N N . ASP A 1 79 ? -6.508 -3.835 2.314 1.00 89.31 79 ASP A N 1
ATOM 602 C CA . ASP A 1 79 ? -7.910 -3.443 2.076 1.00 89.31 79 ASP A CA 1
ATOM 603 C C . ASP A 1 79 ? -8.778 -3.491 3.354 1.00 89.31 79 ASP A C 1
ATOM 605 O O . ASP A 1 79 ? -10.010 -3.497 3.305 1.00 89.31 79 ASP A O 1
ATOM 609 N N . SER A 1 80 ? -8.126 -3.498 4.518 1.00 87.19 80 SER A N 1
ATOM 610 C CA . SER A 1 80 ? -8.747 -3.565 5.834 1.00 87.19 80 SER A CA 1
ATOM 611 C C . SER A 1 80 ? -8.979 -2.175 6.431 1.00 87.19 80 SER A C 1
ATOM 613 O O . SER A 1 80 ? -8.335 -1.197 6.053 1.00 87.19 80 SER A O 1
ATOM 615 N N . LEU A 1 81 ? -9.895 -2.081 7.403 1.00 87.19 81 LEU A N 1
ATOM 616 C CA . LEU A 1 81 ? -10.083 -0.855 8.175 1.00 87.19 81 LEU A CA 1
ATOM 617 C C . LEU A 1 81 ? -8.804 -0.556 8.967 1.00 87.19 81 LEU A C 1
ATOM 619 O O . LEU A 1 81 ? -8.512 -1.216 9.969 1.00 87.19 81 LEU A O 1
ATOM 623 N N . LEU A 1 82 ? -8.078 0.474 8.548 1.00 86.44 82 LEU A N 1
ATOM 624 C CA . LEU A 1 82 ? -6.843 0.908 9.184 1.00 86.44 82 LEU A CA 1
ATOM 625 C C . LEU A 1 82 ? -6.969 2.357 9.628 1.00 86.44 82 LEU A C 1
ATOM 627 O O . LEU A 1 82 ? -7.399 3.220 8.876 1.00 86.44 82 LEU A O 1
ATOM 631 N N . GLY A 1 83 ? -6.504 2.660 10.832 1.00 86.50 83 GLY A N 1
ATOM 632 C CA . GLY A 1 83 ? -6.284 4.041 11.220 1.00 86.50 83 GLY A CA 1
ATOM 633 C C . GLY A 1 83 ? -6.215 4.247 12.714 1.00 86.50 83 GLY A C 1
ATOM 634 O O . GLY A 1 83 ? -6.022 3.311 13.489 1.00 86.50 83 GLY A O 1
ATOM 635 N N . TYR A 1 84 ? -6.305 5.506 13.113 1.00 90.44 84 TYR A N 1
ATOM 636 C CA . TYR A 1 84 ? -6.104 5.923 14.492 1.00 90.44 84 TYR A CA 1
ATOM 637 C C . TYR A 1 84 ? -6.864 7.211 14.790 1.00 90.44 84 TYR A C 1
ATOM 639 O O . TYR A 1 84 ? -7.285 7.937 13.894 1.00 90.44 84 TYR A O 1
ATOM 647 N N . ILE A 1 85 ? -7.018 7.499 16.078 1.00 93.00 85 ILE A N 1
ATOM 648 C CA . ILE A 1 85 ? -7.454 8.808 16.557 1.00 93.00 85 ILE A CA 1
ATOM 649 C C . ILE A 1 85 ? -6.212 9.668 16.829 1.00 93.00 85 ILE A C 1
ATOM 651 O O . ILE A 1 85 ? -5.235 9.176 17.406 1.00 93.00 85 ILE A O 1
ATOM 655 N N . TRP A 1 86 ? -6.235 10.936 16.419 1.00 94.56 86 TRP A N 1
ATOM 656 C CA . TRP A 1 86 ? -5.181 11.909 16.699 1.00 94.56 86 TRP A CA 1
ATOM 657 C C . TRP A 1 86 ? -5.747 13.272 17.128 1.00 94.56 86 TRP A C 1
ATOM 659 O O . TRP A 1 86 ? -6.594 13.807 16.421 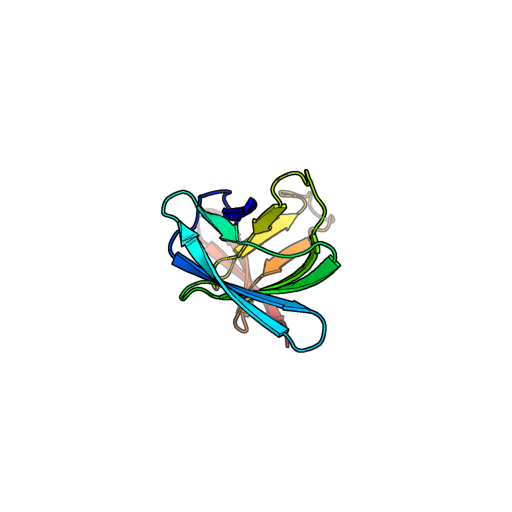1.00 94.56 86 TRP A O 1
ATOM 669 N N . PRO A 1 87 ? -5.270 13.880 18.229 1.00 95.19 87 PRO A N 1
ATOM 670 C CA . PRO A 1 87 ? -4.275 13.353 19.164 1.00 95.19 87 PRO A CA 1
ATOM 671 C C . PRO A 1 87 ? -4.726 12.048 19.840 1.00 95.19 87 PRO A C 1
ATOM 673 O O . PRO A 1 87 ? -5.918 11.795 19.985 1.00 95.19 87 PRO A O 1
ATOM 676 N N . LYS A 1 88 ? -3.769 11.191 20.233 1.00 91.88 88 LYS A N 1
ATOM 677 C CA . LYS A 1 88 ? -4.069 9.869 20.834 1.00 91.88 88 LYS A CA 1
ATOM 678 C C . LYS A 1 88 ? -4.892 9.960 22.124 1.00 91.88 88 LYS A C 1
ATOM 680 O O . LYS A 1 88 ? -5.539 8.993 22.509 1.00 91.88 88 LYS A O 1
ATOM 685 N N . TRP A 1 89 ? -4.824 11.098 22.803 1.00 92.88 89 TRP A N 1
ATOM 686 C CA . TRP A 1 89 ? -5.604 11.424 23.985 1.00 92.88 89 TRP A CA 1
ATOM 687 C C . TRP A 1 89 ? -5.854 12.929 24.000 1.00 92.88 89 TRP A C 1
ATOM 689 O O . TRP A 1 89 ? -5.048 13.699 23.478 1.00 92.88 89 TRP A O 1
ATOM 699 N N . VAL A 1 90 ? -6.965 13.327 24.605 1.00 94.50 90 VAL A N 1
ATOM 700 C CA . VAL A 1 90 ? -7.365 14.724 24.782 1.00 94.50 90 VAL A CA 1
ATOM 701 C C . VAL A 1 90 ? -8.009 14.887 26.156 1.00 94.50 90 VAL A C 1
ATOM 703 O O . VAL A 1 90 ? -8.436 13.901 26.770 1.00 94.50 90 VAL A O 1
ATOM 706 N N . ARG A 1 91 ? -8.074 16.114 26.666 1.00 95.25 91 ARG A N 1
ATOM 707 C CA . ARG A 1 91 ? -8.817 16.447 27.888 1.00 95.25 91 ARG A CA 1
ATOM 708 C C . ARG A 1 91 ? -10.296 16.675 27.578 1.00 95.25 91 ARG A C 1
ATOM 710 O O . ARG A 1 91 ? -10.700 16.875 26.437 1.00 95.25 91 ARG A O 1
ATOM 717 N N . ALA A 1 92 ? -11.129 16.654 28.616 1.00 91.75 92 ALA A N 1
ATOM 718 C CA . ALA A 1 92 ? -12.535 17.009 28.469 1.00 91.75 92 ALA A CA 1
ATOM 719 C C . ALA A 1 92 ? -12.675 18.433 27.896 1.00 91.75 92 ALA A C 1
ATOM 721 O O . ALA A 1 92 ? -12.068 19.368 28.412 1.00 91.75 92 ALA A O 1
ATOM 722 N N . GLY A 1 93 ? -13.473 18.577 26.836 1.00 93.50 93 GLY A N 1
ATOM 723 C CA . GLY A 1 93 ? -13.656 19.839 26.108 1.00 93.50 93 GLY A CA 1
ATOM 724 C C . GLY A 1 93 ? -12.725 20.024 24.905 1.00 93.50 93 GLY A C 1
ATOM 725 O O . GLY A 1 93 ? -12.975 20.901 24.084 1.00 93.50 93 GLY A O 1
ATOM 726 N N . GLU A 1 94 ? -11.697 19.188 24.757 1.00 96.75 94 GLU A N 1
ATOM 727 C CA . GLU A 1 94 ? -10.812 19.187 23.589 1.00 96.75 94 GLU A CA 1
ATOM 728 C C . GLU A 1 94 ? -11.319 18.228 22.494 1.00 96.75 94 GLU A C 1
ATOM 730 O O . GLU A 1 94 ? -12.231 17.425 22.706 1.00 96.75 94 GLU A O 1
ATOM 735 N N . SER A 1 95 ? -10.733 18.326 21.298 1.00 93.88 95 SER A N 1
ATOM 736 C CA . SER A 1 95 ? -11.137 17.558 20.114 1.00 93.88 95 SER A CA 1
ATOM 737 C C . SER A 1 95 ? -10.009 16.679 19.586 1.00 93.88 95 SER A C 1
ATOM 739 O O . SER A 1 95 ? -8.840 17.056 19.632 1.00 93.88 95 SER A O 1
ATOM 741 N N . ALA A 1 96 ? -10.387 15.524 19.040 1.00 93.69 96 ALA A N 1
ATOM 742 C CA . ALA A 1 96 ? -9.511 14.637 18.289 1.00 93.69 96 ALA A CA 1
ATOM 743 C C . ALA A 1 96 ? -10.166 14.252 16.959 1.00 93.69 96 ALA A C 1
ATOM 745 O O . ALA A 1 96 ? -11.392 14.198 16.841 1.00 93.69 96 ALA A O 1
ATOM 746 N N . GLU A 1 97 ? -9.335 13.955 15.973 1.00 93.81 97 GLU A N 1
ATOM 747 C CA . GLU A 1 97 ? -9.717 13.530 14.634 1.00 93.81 97 GLU A CA 1
ATOM 748 C C . GLU A 1 97 ? -9.552 12.020 14.507 1.00 93.81 97 GLU A C 1
ATOM 750 O O . GLU A 1 97 ? -8.554 11.456 14.956 1.00 93.81 97 GLU A O 1
ATOM 755 N N . PHE A 1 98 ? -10.491 11.353 13.845 1.00 90.62 98 PHE A N 1
ATOM 756 C CA . PHE A 1 98 ? -10.247 10.006 13.346 1.00 90.62 98 PHE A CA 1
ATOM 757 C C . PHE A 1 98 ? -9.572 10.100 11.978 1.00 90.62 98 PHE A C 1
ATOM 759 O O . PHE A 1 98 ? -9.997 10.852 11.107 1.00 90.62 98 PHE A O 1
ATOM 766 N N . ARG A 1 99 ? -8.503 9.331 11.795 1.00 88.88 99 ARG A N 1
ATOM 767 C CA . ARG A 1 99 ? -7.743 9.220 10.550 1.00 88.88 99 ARG A CA 1
ATOM 768 C C . ARG A 1 99 ? -7.789 7.765 10.141 1.00 88.88 99 ARG A C 1
ATOM 770 O O . ARG A 1 99 ? -6.984 6.970 10.623 1.00 88.88 99 ARG A O 1
ATOM 777 N N . LEU A 1 100 ? -8.803 7.427 9.356 1.00 85.94 100 LEU A N 1
ATOM 778 C CA . LEU A 1 100 ? -9.136 6.066 8.955 1.00 85.94 100 LEU A CA 1
ATOM 779 C C . LEU A 1 100 ? -9.046 5.949 7.433 1.00 85.94 100 LEU A C 1
ATOM 781 O O . LEU A 1 100 ? -9.333 6.910 6.727 1.00 85.94 100 LEU A O 1
ATOM 785 N N . HIS A 1 101 ? -8.654 4.770 6.975 1.00 81.69 101 HIS A N 1
ATOM 786 C CA . HIS A 1 101 ? -8.748 4.300 5.604 1.00 81.69 101 HIS A CA 1
ATOM 787 C C . HIS A 1 101 ? -9.569 3.013 5.608 1.00 81.69 101 HIS A C 1
ATOM 789 O O . HIS A 1 101 ? -9.401 2.173 6.502 1.00 81.69 101 HIS A O 1
ATOM 795 N N . SER A 1 102 ? -10.460 2.867 4.633 1.00 84.62 102 SER A N 1
ATOM 796 C CA . SER A 1 102 ? -11.233 1.643 4.452 1.00 84.62 102 SER A CA 1
ATOM 797 C C . SER A 1 102 ? -11.657 1.496 3.000 1.00 84.62 102 SER A C 1
ATOM 799 O O . SER A 1 102 ? -12.295 2.389 2.454 1.00 84.62 102 SER A O 1
ATOM 801 N N . ALA A 1 103 ? -11.403 0.326 2.413 1.00 80.38 103 ALA A N 1
ATOM 802 C CA . ALA A 1 103 ? -11.885 -0.017 1.073 1.00 80.38 103 ALA A CA 1
ATOM 803 C C . ALA A 1 103 ? -13.410 -0.240 1.011 1.00 80.38 103 ALA A C 1
ATOM 805 O O . ALA A 1 103 ? -13.976 -0.442 -0.060 1.00 80.38 103 ALA A O 1
ATOM 806 N N . THR A 1 104 ? -14.082 -0.261 2.164 1.00 85.00 104 THR A N 1
ATOM 807 C CA . THR A 1 104 ? -15.532 -0.442 2.265 1.00 85.00 104 THR A CA 1
ATOM 808 C C . THR A 1 104 ? -16.140 0.544 3.249 1.00 85.00 104 THR A C 1
ATOM 810 O O . THR A 1 104 ? -15.497 0.980 4.210 1.00 85.00 104 THR A O 1
ATOM 813 N N . ARG A 1 105 ? -17.419 0.859 3.042 1.00 90.06 105 ARG A N 1
ATOM 814 C CA . ARG A 1 105 ? -18.199 1.685 3.958 1.00 90.06 105 ARG A CA 1
ATOM 815 C C . ARG A 1 105 ? -18.117 1.155 5.392 1.00 90.06 105 ARG A C 1
ATOM 817 O O . ARG A 1 105 ? -18.405 -0.015 5.646 1.00 90.06 105 ARG A O 1
ATOM 824 N N . TYR A 1 106 ? -17.819 2.032 6.346 1.00 90.19 106 TYR A N 1
ATOM 825 C CA . TYR A 1 106 ? -17.699 1.672 7.758 1.00 90.19 106 TYR A CA 1
ATOM 826 C C . TYR A 1 106 ? -18.595 2.525 8.660 1.00 90.19 106 TYR A C 1
ATOM 828 O O . TYR A 1 106 ? -18.980 3.653 8.339 1.00 90.19 106 TYR A O 1
ATOM 836 N N . LYS A 1 107 ? -18.938 1.968 9.825 1.00 92.69 107 LYS A N 1
ATOM 837 C CA . LYS A 1 107 ? -19.675 2.659 10.887 1.00 92.69 107 LYS A CA 1
ATOM 838 C C . LYS A 1 107 ? -18.721 3.009 12.020 1.00 92.69 107 LYS A C 1
ATOM 840 O O . LYS A 1 107 ? -18.015 2.135 12.519 1.00 92.69 107 LYS A O 1
ATOM 845 N N . LEU A 1 108 ? -18.743 4.262 12.464 1.00 92.56 108 LEU A N 1
ATOM 846 C CA . LEU A 1 108 ? -17.985 4.705 13.630 1.00 92.56 108 LEU A CA 1
ATOM 847 C C . LEU A 1 108 ? -18.912 4.878 14.835 1.00 92.56 108 LEU A C 1
ATOM 849 O O . LEU A 1 108 ? -19.916 5.594 14.779 1.00 92.56 108 LEU A O 1
ATOM 853 N N . GLU A 1 109 ? -18.553 4.245 15.946 1.00 94.75 109 GLU A N 1
ATOM 854 C CA . GLU A 1 109 ? -19.294 4.276 17.205 1.00 94.75 109 GLU A CA 1
ATOM 855 C C . GLU A 1 109 ? -18.368 4.655 18.359 1.00 94.75 109 GLU A C 1
ATOM 857 O O . GLU A 1 109 ? -17.243 4.164 18.463 1.00 94.75 109 GLU A O 1
ATOM 862 N N . LEU A 1 110 ? -18.856 5.523 19.244 1.00 93.25 110 LEU A N 1
ATOM 863 C CA . LEU A 1 110 ? -18.129 5.965 20.425 1.00 93.25 110 LEU A CA 1
ATOM 864 C C . LEU A 1 110 ? -18.579 5.161 21.644 1.00 93.25 110 LEU A C 1
ATOM 866 O O . LEU A 1 110 ? -19.763 5.136 21.989 1.00 93.25 110 LEU A O 1
ATOM 870 N N . PHE A 1 111 ? -17.607 4.562 22.324 1.00 95.38 111 PHE A N 1
ATOM 871 C CA . PHE A 1 111 ? -17.799 3.837 23.573 1.00 95.38 111 PHE A CA 1
ATOM 872 C C . PHE A 1 111 ? -16.966 4.467 24.685 1.00 95.38 111 PHE A C 1
ATOM 874 O O . PHE A 1 111 ? -15.837 4.902 24.456 1.00 95.38 111 PHE A O 1
ATOM 881 N N . ARG A 1 112 ? -17.506 4.456 25.902 1.00 94.50 112 ARG A N 1
ATOM 882 C CA . ARG A 1 112 ? -16.769 4.741 27.132 1.00 94.50 112 ARG A CA 1
ATOM 883 C C . ARG A 1 112 ? -16.418 3.420 27.804 1.00 94.50 112 ARG A C 1
ATOM 885 O O . ARG A 1 112 ? -17.278 2.559 27.974 1.00 94.50 112 ARG A O 1
ATOM 892 N N . TYR A 1 113 ? -15.158 3.265 28.188 1.00 94.12 113 TYR A N 1
ATOM 893 C CA . TYR A 1 113 ? -14.672 2.080 28.889 1.00 94.12 113 TYR A CA 1
ATOM 894 C C . TYR A 1 113 ? -14.396 2.423 30.358 1.00 94.12 113 TYR A C 1
ATOM 896 O O . TYR A 1 113 ? -13.571 3.287 30.646 1.00 94.12 113 TYR A O 1
ATOM 904 N N . GLY A 1 114 ? -15.107 1.754 31.269 1.00 92.62 114 GLY A N 1
ATOM 905 C CA . GLY A 1 114 ? -14.879 1.766 32.720 1.00 92.62 114 GLY A CA 1
ATOM 906 C C . GLY A 1 114 ? -14.937 0.334 33.265 1.00 92.62 114 GLY A C 1
ATOM 907 O O . GLY A 1 114 ? -14.407 -0.574 32.634 1.00 92.62 114 GLY A O 1
ATOM 908 N N . LEU A 1 115 ? -15.643 0.094 34.382 1.00 95.94 115 LEU A N 1
ATOM 909 C CA . LEU A 1 115 ? -15.927 -1.278 34.853 1.00 95.94 115 LEU A CA 1
ATOM 910 C C . LEU A 1 115 ? -16.689 -2.104 33.800 1.00 95.94 115 LEU A C 1
ATOM 912 O O . LEU A 1 115 ? -16.522 -3.317 33.701 1.00 95.94 115 LEU A O 1
ATOM 916 N N . LYS A 1 116 ? -17.535 -1.437 33.011 1.00 96.62 116 LYS A N 1
ATOM 917 C CA . LYS A 1 116 ? -18.238 -1.999 31.856 1.00 96.62 116 LYS A CA 1
ATOM 918 C C . LYS A 1 116 ? -17.974 -1.130 30.627 1.00 96.62 116 LYS A C 1
ATOM 920 O O . LYS A 1 116 ? -17.633 0.049 30.744 1.00 96.62 116 LYS A O 1
ATOM 925 N N . ARG A 1 117 ? -18.141 -1.725 29.445 1.00 96.88 117 ARG A N 1
ATOM 926 C CA . ARG A 1 117 ? -18.179 -1.005 28.167 1.00 96.88 117 ARG A CA 1
ATOM 927 C C . ARG A 1 117 ? -19.565 -0.393 27.994 1.00 96.88 117 ARG A C 1
ATOM 929 O O . ARG A 1 117 ? -20.558 -1.116 27.987 1.00 96.88 117 ARG A O 1
ATOM 936 N N . GLU A 1 118 ? -19.619 0.918 27.815 1.00 98.00 118 GLU A N 1
ATOM 937 C CA . GLU A 1 118 ? -20.859 1.677 27.652 1.00 98.00 118 GLU A CA 1
ATOM 938 C C . GLU A 1 118 ? -20.896 2.322 26.268 1.00 98.00 118 GLU A C 1
ATOM 940 O O . GLU A 1 118 ? -19.965 3.022 25.866 1.00 98.00 118 GLU A O 1
ATOM 945 N N . PHE A 1 119 ? -21.969 2.076 25.519 1.00 97.06 119 PHE A N 1
ATOM 946 C CA . PHE A 1 119 ? -22.218 2.763 24.255 1.00 97.06 119 PHE A CA 1
ATOM 947 C C . PHE A 1 119 ? -22.632 4.213 24.524 1.00 97.06 119 PHE A C 1
ATOM 949 O O . PHE A 1 119 ? -23.530 4.452 25.327 1.00 97.06 119 PHE A O 1
ATOM 956 N N . ILE A 1 120 ? -21.986 5.171 23.853 1.00 96.44 120 ILE A N 1
ATOM 957 C CA . ILE A 1 120 ? -22.284 6.602 24.003 1.00 96.44 120 ILE A CA 1
ATOM 958 C C . ILE A 1 120 ? -23.111 7.106 22.825 1.00 96.44 120 ILE A C 1
ATOM 960 O O . ILE A 1 120 ? -24.174 7.687 23.025 1.00 96.44 120 ILE A O 1
ATOM 964 N N . ARG A 1 121 ? -22.620 6.911 21.594 1.00 96.25 121 ARG A N 1
ATOM 965 C CA . ARG A 1 121 ? -23.329 7.317 20.372 1.00 96.25 121 ARG A CA 1
ATOM 966 C C . ARG A 1 121 ? -22.761 6.656 19.123 1.00 96.25 121 ARG A C 1
ATOM 968 O O . ARG A 1 121 ? -21.581 6.312 19.075 1.00 96.25 121 ARG A O 1
ATOM 975 N N . ALA A 1 122 ? -23.575 6.598 18.074 1.00 96.44 122 ALA A N 1
ATOM 976 C CA . ALA A 1 122 ? -23.074 6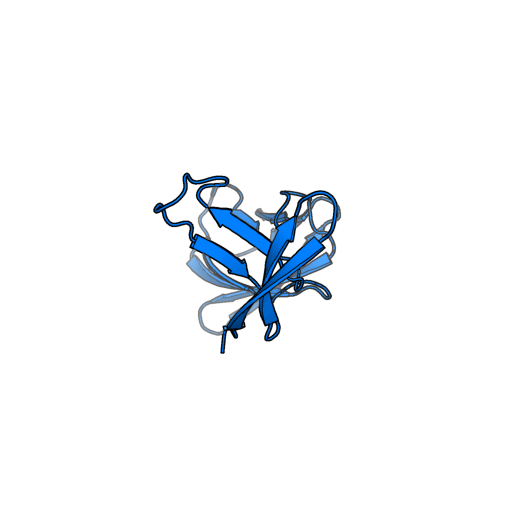.452 16.715 1.00 96.44 122 ALA A CA 1
ATOM 977 C C . ALA A 1 122 ? -22.540 7.814 16.248 1.00 96.44 122 ALA A C 1
ATOM 979 O O . ALA A 1 122 ? -23.229 8.825 16.383 1.00 96.44 122 ALA A O 1
ATOM 980 N N . VAL A 1 123 ? -21.309 7.849 15.742 1.00 93.38 123 VAL A N 1
ATOM 981 C CA . VAL A 1 123 ? -20.723 9.065 15.159 1.00 93.38 123 VAL A CA 1
ATOM 982 C C . VAL A 1 123 ? -21.220 9.239 13.728 1.00 93.38 123 VAL A C 1
ATOM 984 O O . VAL A 1 123 ? -21.590 10.341 13.342 1.00 93.38 123 VAL A O 1
ATOM 987 N N . GLY A 1 124 ? -21.280 8.150 12.960 1.00 93.81 124 GLY A N 1
ATOM 988 C CA . GLY A 1 124 ? -21.794 8.182 11.597 1.00 93.81 124 GLY A CA 1
ATOM 989 C C . GLY A 1 124 ? -21.400 6.963 10.775 1.00 93.81 124 GLY A C 1
ATOM 990 O O . GLY A 1 124 ? -20.718 6.054 11.258 1.00 93.81 124 GLY A O 1
ATOM 991 N N . TRP A 1 125 ? -21.851 6.978 9.525 1.00 93.38 125 TRP A N 1
ATOM 992 C CA . TRP A 1 125 ? -21.384 6.094 8.466 1.00 93.38 125 TRP A CA 1
ATOM 993 C C . TRP A 1 125 ? -20.464 6.881 7.543 1.00 93.38 125 TRP A C 1
ATOM 995 O O . TRP A 1 125 ? -20.794 8.009 7.183 1.00 93.38 125 TRP A O 1
ATOM 1005 N N . PHE A 1 126 ? -19.359 6.264 7.152 1.00 89.75 126 PHE A N 1
ATOM 1006 C CA . PHE A 1 126 ? -18.328 6.868 6.320 1.00 89.75 126 PHE A CA 1
ATOM 1007 C C . PHE A 1 126 ? -18.036 5.949 5.141 1.00 89.75 126 PHE A C 1
ATOM 1009 O O . PHE A 1 126 ? -18.065 4.726 5.291 1.00 89.75 126 PHE A O 1
ATOM 1016 N N . ASP A 1 127 ? -17.784 6.555 3.991 1.00 83.94 127 ASP A N 1
ATOM 1017 C CA . ASP A 1 127 ? -17.406 5.898 2.746 1.00 83.94 127 ASP A CA 1
ATOM 1018 C C . ASP A 1 127 ? -16.345 6.766 2.053 1.00 83.94 127 ASP A C 1
ATOM 1020 O O . ASP A 1 127 ? -16.305 7.979 2.284 1.00 83.94 127 ASP A O 1
ATOM 1024 N N . GLU A 1 128 ? -15.473 6.150 1.258 1.00 64.12 128 GLU A N 1
ATOM 1025 C CA . GLU A 1 128 ? -14.480 6.857 0.430 1.00 64.12 128 GLU A CA 1
ATOM 1026 C C . GLU A 1 128 ? -15.031 7.177 -0.979 1.00 64.12 128 GLU A C 1
ATOM 1028 O O . GLU A 1 128 ? -14.334 7.793 -1.790 1.00 64.12 128 GLU A O 1
ATOM 1033 N N . HIS A 1 129 ? -16.291 6.804 -1.254 1.00 53.44 129 HIS A N 1
ATOM 1034 C CA . HIS A 1 129 ? -17.013 7.027 -2.513 1.00 53.44 129 HIS A CA 1
ATOM 1035 C C . HIS A 1 129 ? -18.250 7.922 -2.367 1.00 53.44 129 HIS A C 1
ATOM 1037 O O . HIS A 1 129 ? -19.004 7.766 -1.379 1.00 53.44 129 HIS A O 1
#